Protein AF-A0A819B1F4-F1 (afdb_monomer_lite)

Foldseek 3Di:
DCVLLFDPQLVLLVDAAEAEPCVVVVQDPPPVVVVVVVVQVPDPHDNNDDDPLRYFGAYCVLVVVVVCVVVVHDDDPVVVVVSVVRVVRRVVRVVSNVCCCVPPRDDDDPPPPDGRPVNVVVVVVVVVVVVVVVVVVVVVVVD

Sequence (143 aa):
MQLFSFLAPTAQRNVIFCFTNARSTFYTPGNTAPLLKTMLASLSTNDISFKKENTFCFDSESFRYLGALRNEIEFTNDEKQEYQMSWSTSVKESDRLINYIEKKLTVYHIDNGWQSIKHAQFEISYMIRPILETINILRNFLL

pLDDT: mean 86.96, std 11.48, range [49.38, 98.0]

Radius of gyration: 24.11 Å; chains: 1; bounding box: 59×44×60 Å

Structure (mmCIF, N/CA/C/O backbone):
data_AF-A0A819B1F4-F1
#
_entry.id   AF-A0A819B1F4-F1
#
loop_
_atom_site.group_PDB
_atom_site.id
_atom_site.type_symbol
_atom_site.label_atom_id
_atom_site.label_alt_id
_atom_site.label_comp_id
_atom_site.label_asym_id
_atom_site.label_entity_id
_atom_site.label_seq_id
_atom_site.pdbx_PDB_ins_code
_atom_site.Cartn_x
_atom_site.Cartn_y
_atom_site.Cartn_z
_atom_site.occupancy
_atom_site.B_iso_or_equiv
_atom_site.auth_seq_id
_atom_site.auth_comp_id
_atom_site.auth_asym_id
_atom_site.auth_atom_id
_atom_site.pdbx_PDB_model_num
ATOM 1 N N . MET A 1 1 ? 20.087 -2.279 -4.321 1.00 49.38 1 MET A N 1
ATOM 2 C CA . MET A 1 1 ? 18.918 -3.188 -4.372 1.00 49.38 1 MET A CA 1
ATOM 3 C C . MET A 1 1 ? 18.652 -3.554 -5.827 1.00 49.38 1 MET A C 1
ATOM 5 O O . MET A 1 1 ? 18.437 -2.653 -6.621 1.00 49.38 1 MET A O 1
ATOM 9 N N . GLN A 1 2 ? 18.747 -4.836 -6.194 1.00 62.78 2 GLN A N 1
ATOM 10 C CA . GLN A 1 2 ? 18.716 -5.280 -7.599 1.00 62.78 2 GLN A CA 1
ATOM 11 C C . GLN A 1 2 ? 17.311 -5.645 -8.117 1.00 62.78 2 GLN A C 1
ATOM 13 O O . GLN A 1 2 ? 17.153 -5.807 -9.320 1.00 62.78 2 GLN A O 1
ATOM 18 N N . LEU A 1 3 ? 16.289 -5.741 -7.259 1.00 71.19 3 LEU A N 1
ATOM 19 C CA . LEU A 1 3 ? 14.968 -6.274 -7.632 1.00 71.19 3 LEU A CA 1
ATOM 20 C C . LEU A 1 3 ? 14.337 -5.556 -8.837 1.00 71.19 3 LEU A C 1
ATOM 22 O O . LEU A 1 3 ? 13.962 -6.197 -9.812 1.00 71.19 3 LEU A O 1
ATOM 26 N N . PHE A 1 4 ? 14.298 -4.223 -8.812 1.00 75.00 4 PHE A N 1
ATOM 27 C CA . PHE A 1 4 ? 13.696 -3.437 -9.892 1.00 75.00 4 PHE A CA 1
ATOM 28 C C . PHE A 1 4 ? 14.443 -3.554 -11.225 1.00 75.00 4 PHE A C 1
ATOM 30 O O . PHE A 1 4 ? 13.823 -3.450 -12.276 1.00 75.00 4 PHE A O 1
ATOM 37 N N . SER A 1 5 ? 15.746 -3.856 -11.200 1.00 71.62 5 SER A N 1
ATOM 38 C CA . SER A 1 5 ? 16.521 -4.084 -12.428 1.00 71.62 5 SER A CA 1
ATOM 39 C C . SER A 1 5 ? 16.159 -5.391 -13.147 1.00 71.62 5 SER A C 1
ATOM 41 O O . SER A 1 5 ? 16.497 -5.553 -14.318 1.00 71.62 5 SER A O 1
ATOM 43 N N . PHE A 1 6 ? 15.460 -6.309 -12.467 1.00 74.00 6 PHE A N 1
ATOM 44 C CA . PHE A 1 6 ? 14.929 -7.534 -13.070 1.00 74.00 6 PHE A CA 1
ATOM 45 C C . PHE A 1 6 ? 13.528 -7.358 -13.657 1.00 74.00 6 PHE A C 1
ATOM 47 O O . PHE A 1 6 ? 13.112 -8.191 -14.460 1.00 74.00 6 PHE A O 1
ATOM 54 N N . LEU A 1 7 ? 12.810 -6.292 -13.291 1.00 76.62 7 LEU A N 1
ATOM 55 C CA . LEU A 1 7 ? 11.535 -5.962 -13.916 1.00 76.62 7 LEU A CA 1
ATOM 56 C C . LEU A 1 7 ? 11.819 -5.364 -15.283 1.00 76.62 7 LEU A C 1
ATOM 58 O O . LEU A 1 7 ? 12.594 -4.414 -15.399 1.00 76.62 7 LEU A O 1
ATOM 62 N N . ALA A 1 8 ? 11.178 -5.884 -16.317 1.00 77.94 8 ALA A N 1
ATOM 63 C CA . ALA A 1 8 ? 11.270 -5.247 -17.615 1.00 77.94 8 ALA A CA 1
ATOM 64 C C . ALA A 1 8 ? 10.250 -4.088 -17.734 1.00 77.94 8 ALA A C 1
ATOM 66 O O . ALA A 1 8 ? 9.370 -3.943 -16.878 1.00 77.94 8 ALA A O 1
ATOM 67 N N . PRO A 1 9 ? 10.419 -3.183 -18.714 1.00 76.00 9 PRO A N 1
ATOM 68 C CA . PRO A 1 9 ? 9.947 -1.801 -18.588 1.00 76.00 9 PRO A CA 1
ATOM 69 C C . PRO A 1 9 ? 8.444 -1.627 -18.332 1.00 76.00 9 PRO A C 1
ATOM 71 O O . PRO A 1 9 ? 8.049 -0.782 -17.536 1.00 76.00 9 PRO A O 1
ATOM 74 N N . THR A 1 10 ? 7.580 -2.440 -18.944 1.00 77.12 10 THR A N 1
ATOM 75 C CA . THR A 1 10 ? 6.127 -2.326 -18.717 1.00 77.12 10 THR A CA 1
ATOM 76 C C . THR A 1 10 ? 5.698 -2.839 -17.337 1.00 77.12 10 THR A C 1
ATOM 78 O O . THR A 1 10 ? 4.764 -2.285 -16.765 1.00 77.12 10 THR A O 1
ATOM 81 N N . ALA A 1 11 ? 6.416 -3.800 -16.738 1.00 82.50 11 ALA A N 1
ATOM 82 C CA . ALA A 1 11 ? 6.156 -4.248 -15.365 1.00 82.50 11 ALA A CA 1
ATOM 83 C C . ALA A 1 11 ? 6.497 -3.165 -14.332 1.00 82.50 11 ALA A C 1
ATOM 85 O O . ALA A 1 11 ? 5.838 -3.061 -13.301 1.00 82.50 11 ALA A O 1
ATOM 86 N N . GLN A 1 12 ? 7.497 -2.324 -14.618 1.00 85.12 12 GLN A N 1
ATOM 87 C CA . GLN A 1 12 ? 7.902 -1.226 -13.733 1.00 85.12 12 GLN A CA 1
ATOM 88 C C . GLN A 1 12 ? 6.778 -0.198 -13.528 1.00 85.12 12 GLN A C 1
ATOM 90 O O . GLN A 1 12 ? 6.656 0.372 -12.445 1.00 85.12 12 GLN A O 1
ATOM 95 N N . ARG A 1 13 ? 5.909 -0.017 -14.531 1.00 85.62 13 ARG A N 1
ATOM 96 C CA . ARG A 1 13 ? 4.751 0.894 -14.465 1.00 85.62 13 ARG A CA 1
ATOM 97 C C . ARG A 1 13 ? 3.612 0.369 -13.594 1.00 85.62 13 ARG A C 1
ATOM 99 O O . ARG A 1 13 ? 2.776 1.152 -13.159 1.00 85.62 13 ARG A O 1
ATOM 106 N N . ASN A 1 14 ? 3.608 -0.932 -13.311 1.00 90.19 14 ASN A N 1
ATOM 107 C CA . ASN A 1 14 ? 2.589 -1.598 -12.503 1.00 90.19 14 ASN A CA 1
ATOM 108 C C . ASN A 1 14 ? 3.031 -1.807 -11.042 1.00 90.19 14 ASN A C 1
ATOM 110 O O . ASN A 1 14 ? 2.394 -2.555 -10.302 1.00 90.19 14 ASN A O 1
ATOM 114 N N . VAL A 1 15 ? 4.120 -1.163 -10.608 1.00 91.75 15 VAL A N 1
ATOM 115 C CA . VAL A 1 15 ? 4.589 -1.243 -9.219 1.00 91.75 15 VAL A CA 1
ATOM 116 C C . VAL A 1 15 ? 3.649 -0.463 -8.295 1.00 91.75 15 VAL A C 1
ATOM 118 O O . VAL A 1 15 ? 3.388 0.728 -8.482 1.00 91.75 15 VAL A O 1
ATOM 121 N N . ILE A 1 16 ? 3.185 -1.153 -7.255 1.00 95.44 16 ILE A N 1
ATOM 122 C CA . ILE A 1 16 ? 2.368 -0.612 -6.171 1.00 95.44 16 ILE A CA 1
ATOM 123 C C . ILE A 1 16 ? 3.177 -0.655 -4.875 1.00 95.44 16 ILE A C 1
ATOM 125 O O . ILE A 1 16 ? 3.902 -1.619 -4.622 1.00 95.44 16 ILE A O 1
ATOM 129 N N . PHE A 1 17 ? 3.027 0.364 -4.032 1.00 96.06 17 PHE A N 1
ATOM 130 C CA . PHE A 1 17 ? 3.672 0.426 -2.727 1.00 96.06 17 PHE A CA 1
ATOM 131 C C . PHE A 1 17 ? 2.657 0.205 -1.613 1.00 96.06 17 PHE A C 1
ATOM 133 O O . PHE A 1 17 ? 1.761 1.020 -1.415 1.00 96.06 17 PHE A O 1
ATOM 140 N N . CYS A 1 18 ? 2.827 -0.875 -0.857 1.00 96.56 18 CYS A N 1
ATOM 141 C CA . CYS A 1 18 ? 2.000 -1.181 0.305 1.00 96.56 18 CYS A CA 1
ATOM 142 C C . CYS A 1 18 ? 2.838 -1.040 1.578 1.00 96.56 18 CYS A C 1
ATOM 144 O O . CYS A 1 18 ? 3.870 -1.693 1.721 1.00 96.56 18 CYS A O 1
ATOM 146 N N . PHE A 1 19 ? 2.382 -0.205 2.505 1.00 95.25 19 PHE A N 1
ATOM 147 C CA . PHE A 1 19 ? 2.998 -0.009 3.813 1.00 95.25 19 PHE A CA 1
ATOM 148 C C . PHE A 1 19 ? 2.093 -0.601 4.883 1.00 95.25 19 PHE A C 1
ATOM 150 O O . PHE A 1 19 ? 0.900 -0.321 4.905 1.00 95.25 19 PHE A O 1
ATOM 157 N N . THR A 1 20 ? 2.656 -1.407 5.773 1.00 91.75 20 THR A N 1
ATOM 158 C CA . THR A 1 20 ? 1.960 -1.961 6.942 1.00 91.75 20 THR A CA 1
ATOM 159 C C . THR A 1 20 ? 2.366 -1.212 8.208 1.00 91.75 20 THR A C 1
ATOM 161 O O . THR A 1 20 ? 3.342 -0.463 8.188 1.00 91.75 20 THR A O 1
ATOM 164 N N . ASN A 1 21 ? 1.670 -1.452 9.325 1.00 89.75 21 ASN A N 1
ATOM 165 C CA . ASN A 1 21 ? 1.922 -0.765 10.602 1.00 89.75 21 ASN A CA 1
ATOM 166 C C . ASN A 1 21 ? 1.791 0.769 10.482 1.00 89.75 21 ASN A C 1
ATOM 168 O O . ASN A 1 21 ? 2.483 1.543 11.153 1.00 89.75 21 ASN A O 1
ATOM 172 N N . ALA A 1 22 ? 0.909 1.220 9.588 1.00 92.50 22 ALA A N 1
ATOM 173 C CA . ALA A 1 22 ? 0.827 2.622 9.211 1.00 92.50 22 ALA A CA 1
ATOM 174 C C . ALA A 1 22 ? 0.114 3.488 10.263 1.00 92.50 22 ALA A C 1
ATOM 176 O O . ALA A 1 22 ? 0.178 4.711 10.182 1.00 92.50 22 ALA A O 1
ATOM 177 N N . ARG A 1 23 ? -0.522 2.895 11.284 1.00 90.38 23 ARG A N 1
ATOM 178 C CA . ARG A 1 23 ? -1.137 3.647 12.393 1.00 90.38 23 ARG A CA 1
ATOM 179 C C . ARG A 1 23 ? -0.124 4.567 13.079 1.00 90.38 23 ARG A C 1
ATOM 181 O O . ARG A 1 23 ? -0.413 5.741 13.289 1.00 90.38 23 ARG A O 1
ATOM 188 N N . SER A 1 24 ? 1.082 4.058 13.343 1.00 91.50 24 SER A N 1
ATOM 189 C CA . SER A 1 24 ? 2.182 4.815 13.970 1.00 91.50 24 SER A CA 1
ATOM 190 C C . SER A 1 24 ? 2.628 6.048 13.170 1.00 91.50 24 SER A C 1
ATOM 192 O O . SER A 1 24 ? 3.254 6.956 13.712 1.00 91.50 24 SER A O 1
ATOM 194 N N . THR A 1 25 ? 2.284 6.096 11.885 1.00 93.62 25 THR A N 1
ATOM 195 C CA . THR A 1 25 ? 2.634 7.156 10.938 1.00 93.62 25 THR A CA 1
ATOM 196 C C . THR A 1 25 ? 1.391 7.845 10.370 1.00 93.62 25 THR A C 1
ATOM 198 O O . THR A 1 25 ? 1.449 8.407 9.274 1.00 93.62 25 THR A O 1
ATOM 201 N N . PHE A 1 26 ? 0.262 7.802 11.087 1.00 93.50 26 PHE A N 1
ATOM 202 C CA . PHE A 1 26 ? -1.014 8.406 10.679 1.00 93.50 26 PHE A CA 1
ATOM 203 C C . PHE A 1 26 ? -1.480 7.966 9.281 1.00 93.50 26 PHE A C 1
ATOM 205 O O . PHE A 1 26 ? -1.969 8.765 8.486 1.00 93.50 26 PHE A O 1
ATOM 212 N N . TYR A 1 27 ? -1.305 6.682 8.975 1.00 93.88 27 TYR A N 1
ATOM 213 C CA . TYR A 1 27 ? -1.635 6.053 7.695 1.00 93.88 27 TYR A CA 1
ATOM 214 C C . TYR A 1 27 ? -0.883 6.665 6.510 1.00 93.88 27 TYR A C 1
ATOM 216 O O . TYR A 1 27 ? -1.415 6.835 5.414 1.00 93.88 27 TYR A O 1
ATOM 224 N N . THR A 1 28 ? 0.393 6.978 6.736 1.00 94.88 28 THR A N 1
ATOM 225 C CA . THR A 1 28 ? 1.327 7.427 5.701 1.00 94.88 28 THR A CA 1
ATOM 226 C C . THR A 1 28 ? 2.565 6.529 5.658 1.00 94.88 28 THR A C 1
ATOM 228 O O . THR A 1 28 ? 2.848 5.820 6.624 1.00 94.88 28 THR A O 1
ATOM 231 N N . PRO A 1 29 ? 3.376 6.571 4.588 1.00 95.06 29 PRO A N 1
ATOM 232 C CA . PRO A 1 29 ? 4.646 5.840 4.545 1.00 95.06 29 PRO A CA 1
ATOM 233 C C . PRO A 1 29 ? 5.691 6.296 5.582 1.00 95.06 29 PRO A C 1
ATOM 235 O O . PRO A 1 29 ? 6.742 5.667 5.707 1.00 95.06 29 PRO A O 1
ATOM 238 N N . GLY A 1 30 ? 5.453 7.416 6.278 1.00 94.44 30 GLY A N 1
ATOM 239 C CA . GLY A 1 30 ? 6.350 7.965 7.293 1.00 94.44 30 GLY A CA 1
ATOM 240 C C . GLY A 1 30 ? 7.788 8.155 6.803 1.00 94.44 30 GLY A C 1
ATOM 241 O O . GLY A 1 30 ? 8.036 8.589 5.675 1.00 94.44 30 GLY A O 1
ATOM 242 N N . ASN A 1 31 ? 8.746 7.784 7.653 1.00 94.44 31 ASN A N 1
ATOM 243 C CA . ASN A 1 31 ? 10.181 7.936 7.390 1.00 94.44 31 ASN A CA 1
ATOM 244 C C . ASN A 1 31 ? 10.693 7.068 6.228 1.00 94.44 31 ASN A C 1
ATOM 246 O O . ASN A 1 31 ? 11.776 7.326 5.703 1.00 94.44 31 ASN A O 1
ATOM 250 N N . THR A 1 32 ? 9.922 6.076 5.775 1.00 93.81 32 THR A N 1
ATOM 251 C CA . THR A 1 32 ? 10.301 5.254 4.622 1.00 93.81 32 THR A CA 1
ATOM 252 C C . THR A 1 32 ? 10.118 6.001 3.301 1.00 93.81 32 THR A C 1
ATOM 254 O O . THR A 1 32 ? 10.878 5.756 2.368 1.00 93.81 32 THR A O 1
ATOM 257 N N . ALA A 1 33 ? 9.181 6.955 3.205 1.00 94.75 33 ALA A N 1
ATOM 258 C CA . ALA A 1 33 ? 8.963 7.729 1.977 1.00 94.75 33 ALA A CA 1
ATOM 259 C C . ALA A 1 33 ? 10.226 8.428 1.436 1.00 94.75 33 ALA A C 1
ATOM 261 O O . ALA A 1 33 ? 10.527 8.238 0.256 1.00 94.75 33 ALA A O 1
ATOM 262 N N . PRO A 1 34 ? 10.964 9.247 2.214 1.00 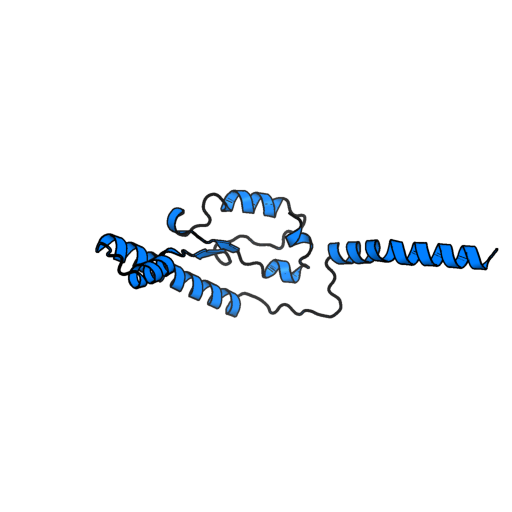95.00 34 PRO A N 1
ATOM 263 C CA . PRO A 1 34 ? 12.159 9.916 1.701 1.00 95.00 34 PRO A CA 1
ATOM 264 C C . PRO A 1 34 ? 13.255 8.921 1.302 1.00 95.00 34 PRO A C 1
ATOM 266 O O . PRO A 1 34 ? 13.868 9.087 0.252 1.00 95.00 34 PRO A O 1
ATOM 269 N N . LEU A 1 35 ? 13.452 7.849 2.077 1.00 94.38 35 LEU A N 1
ATOM 270 C CA . LEU A 1 35 ? 14.439 6.810 1.766 1.00 94.38 35 LEU A CA 1
ATOM 271 C C . LEU A 1 35 ? 14.104 6.081 0.462 1.00 94.38 35 LEU A C 1
ATOM 273 O O . LEU A 1 35 ? 14.978 5.872 -0.379 1.00 94.38 35 LEU A O 1
ATOM 277 N N . LEU A 1 36 ? 12.829 5.744 0.267 1.00 93.19 36 LEU A N 1
ATOM 278 C CA . LEU A 1 36 ? 12.347 5.116 -0.955 1.00 93.19 36 LEU A CA 1
ATOM 279 C C . LEU A 1 36 ? 12.499 6.047 -2.161 1.00 93.19 36 LEU A C 1
ATOM 281 O O . LEU A 1 36 ? 12.940 5.599 -3.213 1.00 93.19 36 LEU A O 1
ATOM 285 N N . LYS A 1 37 ? 12.211 7.346 -2.018 1.00 92.69 37 LYS A N 1
ATOM 286 C CA . LYS A 1 37 ? 12.436 8.333 -3.088 1.00 92.69 37 LYS A CA 1
ATOM 287 C C . LYS A 1 37 ? 13.902 8.390 -3.507 1.00 92.69 37 LYS A C 1
ATOM 289 O O . LYS A 1 37 ? 14.185 8.315 -4.698 1.00 92.69 37 LYS A O 1
ATOM 294 N N . THR A 1 38 ? 14.822 8.469 -2.546 1.00 92.88 38 THR A N 1
ATOM 295 C CA . THR A 1 38 ? 16.267 8.458 -2.819 1.00 92.88 38 THR A CA 1
ATOM 296 C C . THR A 1 38 ? 16.694 7.158 -3.495 1.00 92.88 38 THR A C 1
ATOM 298 O O . THR A 1 38 ? 17.443 7.181 -4.469 1.00 92.88 38 THR A O 1
ATOM 301 N N . MET A 1 39 ? 16.180 6.020 -3.024 1.00 90.50 39 MET A N 1
ATOM 302 C CA . MET A 1 39 ? 16.447 4.723 -3.637 1.00 90.50 39 MET A CA 1
ATOM 303 C C . MET A 1 39 ? 15.956 4.674 -5.090 1.00 90.50 39 MET A C 1
ATOM 305 O O . MET A 1 39 ? 16.721 4.273 -5.961 1.00 90.50 39 MET A O 1
ATOM 309 N N . LEU A 1 40 ? 14.717 5.083 -5.368 1.00 90.38 40 LEU A N 1
ATOM 310 C CA . LEU A 1 40 ? 14.162 5.087 -6.723 1.00 90.38 40 LEU A CA 1
ATOM 311 C C . LEU A 1 40 ? 14.937 6.037 -7.644 1.00 90.38 40 LEU A C 1
ATOM 313 O O . LEU A 1 40 ? 15.245 5.657 -8.766 1.00 90.38 40 LEU A O 1
ATOM 317 N N . ALA A 1 41 ? 15.341 7.210 -7.149 1.00 89.12 41 ALA A N 1
ATOM 318 C CA . ALA A 1 41 ? 16.178 8.153 -7.894 1.00 89.12 41 ALA A CA 1
ATOM 319 C C . ALA A 1 41 ? 17.585 7.611 -8.212 1.00 89.12 41 ALA A C 1
ATOM 321 O O . ALA A 1 41 ? 18.220 8.072 -9.154 1.00 89.12 41 ALA A O 1
ATOM 322 N N . SER A 1 42 ? 18.080 6.636 -7.441 1.00 87.69 42 SER A N 1
ATOM 323 C CA . SER A 1 42 ? 19.363 5.969 -7.707 1.00 87.69 42 SER A CA 1
ATOM 324 C C . SER A 1 42 ? 19.279 4.865 -8.768 1.00 87.69 42 SER A C 1
ATOM 326 O O . SER A 1 42 ? 20.310 4.341 -9.194 1.00 87.69 42 SER A O 1
ATOM 328 N N . LEU A 1 43 ? 18.070 4.471 -9.179 1.00 83.44 43 LEU A N 1
ATOM 329 C CA . LEU A 1 43 ? 17.884 3.480 -10.231 1.00 83.44 43 LEU A CA 1
ATOM 330 C C . LEU A 1 43 ? 18.131 4.130 -11.593 1.00 83.44 43 LEU A C 1
ATOM 332 O O . LEU A 1 43 ? 17.740 5.263 -11.841 1.00 83.44 43 LEU A O 1
ATOM 336 N N . SER A 1 44 ? 18.706 3.371 -12.523 1.00 73.00 44 SER A N 1
ATOM 337 C CA . SER A 1 44 ? 18.846 3.793 -13.922 1.00 73.00 44 SER A CA 1
ATOM 338 C C . SER A 1 44 ? 17.513 3.822 -14.687 1.00 73.00 44 SER A C 1
ATOM 340 O O . SER A 1 44 ? 17.496 4.102 -15.883 1.00 73.00 44 SER A O 1
ATOM 342 N N . THR A 1 45 ? 16.403 3.485 -14.023 1.00 70.88 45 THR A N 1
ATOM 343 C CA . THR A 1 45 ? 15.067 3.349 -14.607 1.00 70.88 45 THR A CA 1
ATOM 344 C C . THR A 1 45 ? 14.146 4.430 -14.047 1.00 70.88 45 THR A C 1
ATOM 346 O O . THR A 1 45 ? 13.955 4.489 -12.833 1.00 70.88 45 THR A O 1
ATOM 349 N N . ASN A 1 46 ? 13.511 5.222 -14.912 1.00 70.75 46 ASN A N 1
ATOM 350 C CA . ASN A 1 46 ? 12.642 6.332 -14.490 1.00 70.75 46 ASN A CA 1
ATOM 351 C C . ASN A 1 46 ? 11.142 5.984 -14.467 1.00 70.75 46 ASN A C 1
ATOM 353 O O . ASN A 1 46 ? 10.320 6.840 -14.149 1.00 70.75 46 ASN A O 1
ATOM 357 N N . ASP A 1 47 ? 10.773 4.739 -14.782 1.00 82.31 47 ASP A N 1
ATOM 358 C CA . ASP A 1 47 ? 9.372 4.360 -15.013 1.00 82.31 47 ASP A CA 1
ATOM 359 C C . ASP A 1 47 ? 8.617 3.942 -13.737 1.00 82.31 47 ASP A C 1
ATOM 361 O O . ASP A 1 47 ? 7.399 3.763 -13.771 1.00 82.31 47 ASP A O 1
ATOM 365 N N . ILE A 1 48 ? 9.307 3.824 -12.596 1.00 89.56 48 ILE A N 1
ATOM 366 C CA . ILE A 1 48 ? 8.680 3.500 -11.307 1.00 89.56 48 ILE A CA 1
ATOM 367 C C . ILE A 1 48 ? 8.242 4.795 -10.622 1.00 89.56 48 ILE A C 1
ATOM 369 O O . ILE A 1 48 ? 9.043 5.515 -10.025 1.00 89.56 48 ILE A O 1
ATOM 373 N N . SER A 1 49 ? 6.943 5.085 -10.679 1.00 90.94 49 SER A N 1
ATOM 374 C CA . SER A 1 49 ? 6.371 6.254 -10.011 1.00 90.94 49 SER A CA 1
ATOM 375 C C . SER A 1 49 ? 6.114 5.976 -8.532 1.00 90.94 49 SER A C 1
ATOM 377 O O . SER A 1 49 ? 5.531 4.953 -8.205 1.00 90.94 49 SER A O 1
ATOM 379 N N . PHE A 1 50 ? 6.475 6.895 -7.634 1.00 94.38 50 PHE A N 1
ATOM 380 C CA . PHE A 1 50 ? 6.078 6.835 -6.223 1.00 94.38 50 PHE A CA 1
ATOM 381 C C . PHE A 1 50 ? 5.190 8.030 -5.873 1.00 94.38 50 PHE A C 1
ATOM 383 O O . PHE A 1 50 ? 5.669 9.141 -5.627 1.00 94.38 50 PHE A O 1
ATOM 390 N N . LYS A 1 51 ? 3.874 7.801 -5.894 1.00 94.56 51 LYS A N 1
ATOM 391 C CA . LYS A 1 51 ? 2.828 8.810 -5.704 1.00 94.56 51 LYS A CA 1
ATOM 392 C C . LYS A 1 51 ? 1.761 8.308 -4.737 1.00 94.56 51 LYS A C 1
ATOM 394 O O . LYS A 1 51 ? 1.646 7.119 -4.461 1.00 94.56 51 LYS A O 1
ATOM 399 N N . LYS A 1 52 ? 0.918 9.222 -4.253 1.00 94.62 52 LYS A N 1
ATOM 400 C CA . LYS A 1 52 ? -0.216 8.870 -3.383 1.00 94.62 52 LYS A CA 1
ATOM 401 C C . LYS A 1 52 ? -1.174 7.875 -4.051 1.00 94.62 52 LYS A C 1
ATOM 403 O O . LYS A 1 52 ? -1.710 7.001 -3.382 1.00 94.62 52 LYS A O 1
ATOM 408 N N . GLU A 1 53 ? -1.385 8.002 -5.359 1.00 95.31 53 GLU A N 1
ATOM 409 C CA . GLU A 1 53 ? -2.319 7.162 -6.120 1.00 95.31 53 GLU A CA 1
ATOM 410 C C . GLU A 1 53 ? -1.954 5.671 -6.125 1.00 95.31 53 GLU A C 1
ATOM 412 O O . GLU A 1 53 ? -2.863 4.854 -6.051 1.00 95.31 53 GLU A O 1
ATOM 417 N N . ASN A 1 54 ? -0.660 5.328 -6.135 1.00 95.94 54 ASN A N 1
ATOM 418 C CA . ASN A 1 54 ? -0.158 3.949 -6.148 1.00 95.94 54 ASN A CA 1
ATOM 419 C C . ASN A 1 54 ? 0.516 3.530 -4.830 1.00 95.94 54 ASN A C 1
ATOM 421 O O . ASN A 1 54 ? 1.278 2.564 -4.794 1.00 95.94 54 ASN A O 1
ATOM 425 N N . THR A 1 55 ? 0.260 4.278 -3.758 1.00 97.62 55 THR A N 1
ATOM 426 C CA . THR A 1 55 ? 0.779 4.008 -2.417 1.00 97.62 55 THR A CA 1
ATOM 427 C C . THR A 1 55 ? -0.380 3.788 -1.470 1.00 97.62 55 THR A C 1
ATOM 429 O O . THR A 1 55 ? -1.230 4.665 -1.385 1.00 97.62 55 THR A O 1
ATOM 432 N N . PHE A 1 56 ? -0.385 2.680 -0.737 1.00 97.94 56 PHE A N 1
ATOM 433 C CA . PHE A 1 56 ? -1.470 2.246 0.142 1.00 97.94 56 PHE A CA 1
ATOM 434 C C . PHE A 1 56 ? -0.927 1.918 1.529 1.00 97.94 56 PHE A C 1
ATOM 436 O O . PHE A 1 56 ? 0.134 1.302 1.655 1.00 97.94 56 PHE A O 1
ATOM 443 N N . CYS A 1 57 ? -1.636 2.346 2.569 1.00 96.62 57 CYS A N 1
ATOM 444 C CA . CYS A 1 57 ? -1.162 2.265 3.948 1.00 96.62 57 CYS A CA 1
ATOM 445 C C . CYS A 1 57 ? -2.164 1.507 4.821 1.00 96.62 57 CYS A C 1
ATOM 447 O O . CYS A 1 57 ? -3.256 1.990 5.097 1.00 96.62 57 CYS A O 1
ATOM 449 N N . PHE A 1 58 ? -1.760 0.334 5.290 1.00 95.44 58 PHE A N 1
ATOM 450 C CA . PHE A 1 58 ? -2.577 -0.592 6.061 1.00 95.44 58 PHE A CA 1
ATOM 451 C C . PHE A 1 58 ? -2.106 -0.680 7.507 1.00 95.44 58 PHE A C 1
ATOM 453 O O . PHE A 1 58 ? -0.933 -0.455 7.833 1.00 95.44 58 PHE A O 1
ATOM 460 N N . ASP A 1 59 ? -3.019 -1.094 8.372 1.00 92.56 59 ASP A N 1
ATOM 461 C CA . ASP A 1 59 ? -2.730 -1.422 9.755 1.00 92.56 59 ASP A CA 1
ATOM 462 C C . ASP A 1 59 ? -3.292 -2.803 10.111 1.00 92.56 59 ASP A C 1
ATOM 464 O O . ASP A 1 59 ? -4.296 -3.242 9.552 1.00 92.56 59 ASP A O 1
ATOM 468 N N . SER A 1 60 ? -2.621 -3.518 11.014 1.00 86.88 60 SER A N 1
ATOM 469 C CA . SER A 1 60 ? -2.979 -4.900 11.371 1.00 86.88 60 SER A CA 1
ATOM 470 C C . SER A 1 60 ? -3.575 -5.041 12.771 1.00 86.88 60 SER A C 1
ATOM 472 O O . SER A 1 60 ? -3.960 -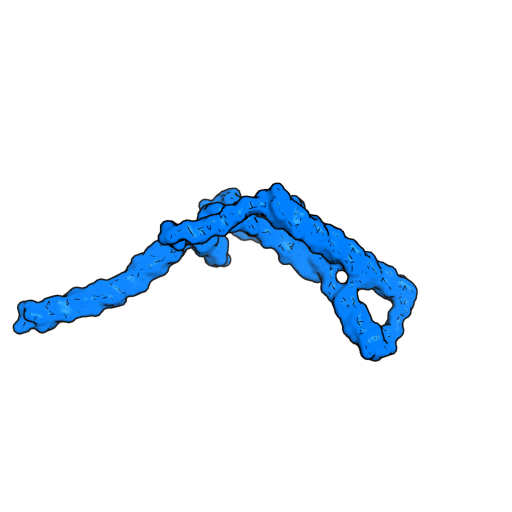6.142 13.170 1.00 86.88 60 SER A O 1
ATOM 474 N N . GLU A 1 61 ? -3.706 -3.938 13.510 1.00 87.69 61 GLU A N 1
ATOM 475 C CA . GLU A 1 61 ? -4.212 -3.935 14.885 1.00 87.69 61 GLU A CA 1
ATOM 476 C C . GLU A 1 61 ? -5.655 -4.438 14.991 1.00 87.69 61 GLU A C 1
ATOM 478 O O . GLU A 1 61 ? -6.015 -5.087 15.968 1.00 87.69 61 GLU A O 1
ATOM 483 N N . SER A 1 62 ? -6.472 -4.232 13.959 1.00 88.00 62 SER A N 1
ATOM 484 C CA . SER A 1 62 ? -7.829 -4.787 13.896 1.00 88.00 62 SER A CA 1
ATOM 485 C C . SER A 1 62 ? -7.857 -6.324 13.914 1.00 88.00 62 SER A C 1
ATOM 487 O O . SER A 1 62 ? -8.713 -6.916 14.567 1.00 88.00 62 SER A O 1
ATOM 489 N N . PHE A 1 63 ? -6.890 -6.998 13.284 1.00 89.25 63 PHE A N 1
ATOM 490 C CA . PHE A 1 63 ? -6.776 -8.461 13.354 1.00 89.25 63 PHE A CA 1
ATOM 491 C C . PHE A 1 63 ? -6.268 -8.929 14.718 1.00 89.25 63 PHE A C 1
ATOM 493 O O . PHE A 1 63 ? -6.720 -9.956 15.228 1.00 89.25 63 PHE A O 1
ATOM 500 N N . ARG A 1 64 ? -5.356 -8.166 15.334 1.00 89.56 64 ARG A N 1
ATOM 501 C CA . ARG A 1 64 ? -4.894 -8.439 16.703 1.00 89.56 64 ARG A CA 1
ATOM 502 C C . ARG A 1 64 ? -6.037 -8.326 17.704 1.00 89.56 64 ARG A C 1
ATOM 504 O O . ARG A 1 64 ? -6.156 -9.189 18.565 1.00 89.56 64 ARG A O 1
ATOM 511 N N . TYR A 1 65 ? -6.908 -7.334 17.532 1.00 92.38 65 TYR A N 1
ATOM 512 C CA . TYR A 1 65 ? -8.124 -7.179 18.322 1.00 92.38 65 TYR A CA 1
ATOM 513 C C . TYR A 1 65 ? -9.034 -8.410 18.234 1.00 92.38 65 TYR A C 1
ATOM 515 O O . TYR A 1 65 ? -9.424 -8.951 19.265 1.00 92.38 65 TYR A O 1
ATOM 523 N N . LEU A 1 66 ? -9.298 -8.928 17.028 1.00 93.06 66 LEU A N 1
ATOM 524 C CA . LEU A 1 66 ? -10.080 -10.164 16.861 1.00 93.06 66 LEU A CA 1
ATOM 525 C C . LEU A 1 66 ? -9.430 -11.366 17.564 1.00 93.06 66 LEU A C 1
ATOM 527 O O . LEU A 1 66 ? -10.118 -12.167 18.199 1.00 93.06 66 LEU A O 1
ATOM 531 N N . GLY A 1 67 ? -8.103 -11.484 17.481 1.00 95.12 67 GLY A N 1
ATOM 532 C CA . GLY A 1 67 ? -7.352 -12.509 18.205 1.00 95.12 67 GLY A CA 1
ATOM 533 C C . GLY A 1 67 ? -7.474 -12.364 19.722 1.00 95.12 67 GLY A C 1
ATOM 534 O O . GLY A 1 67 ? -7.666 -13.356 20.418 1.00 95.12 67 GLY A O 1
ATOM 535 N N . ALA A 1 68 ? -7.410 -11.141 20.240 1.00 94.75 68 ALA A N 1
ATOM 536 C CA . ALA A 1 68 ? -7.532 -10.861 21.663 1.00 94.75 68 ALA A CA 1
ATOM 537 C C . ALA A 1 68 ? -8.944 -11.147 22.199 1.00 94.75 68 ALA A C 1
ATOM 539 O O . ALA A 1 68 ? -9.072 -11.785 23.240 1.00 94.75 68 ALA A O 1
ATOM 540 N N . LEU A 1 69 ? -9.993 -10.795 21.445 1.00 94.88 69 LEU A N 1
ATOM 541 C CA . LEU A 1 69 ? -11.377 -11.145 21.789 1.00 94.88 69 LEU A CA 1
ATOM 542 C C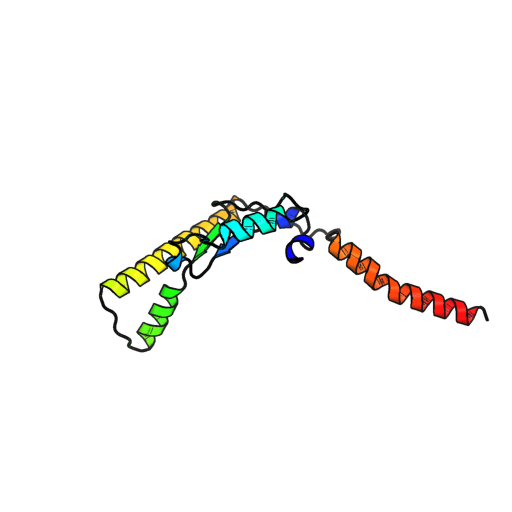 . LEU A 1 69 ? -11.583 -12.658 21.909 1.00 94.88 69 LEU A C 1
ATOM 544 O O . LEU A 1 69 ? -12.291 -13.117 22.800 1.00 94.88 69 LEU A O 1
ATOM 548 N N . ARG A 1 70 ? -10.938 -13.449 21.043 1.00 96.31 70 ARG A N 1
ATOM 549 C CA . ARG A 1 70 ? -10.980 -14.918 21.126 1.00 96.31 70 ARG A CA 1
ATOM 550 C C . ARG A 1 70 ? -10.339 -15.460 22.409 1.00 96.31 70 ARG A C 1
ATOM 552 O O . ARG A 1 70 ? -10.690 -16.553 22.833 1.00 96.31 70 ARG A O 1
ATOM 559 N N . ASN A 1 71 ? -9.401 -14.719 22.993 1.00 96.38 71 ASN A N 1
ATOM 560 C CA . ASN A 1 71 ? -8.736 -15.062 24.250 1.00 96.38 71 ASN A CA 1
ATOM 561 C C . ASN A 1 71 ? -9.391 -14.372 25.459 1.00 96.38 71 ASN A C 1
ATOM 563 O O . ASN A 1 71 ? -8.748 -14.254 26.496 1.00 96.38 71 ASN A O 1
ATOM 567 N N . GLU A 1 72 ? -10.633 -13.893 25.313 1.00 96.12 72 GLU A N 1
ATOM 568 C CA . GLU A 1 72 ? -11.415 -13.270 26.392 1.00 96.12 72 GLU A CA 1
ATOM 569 C C . GLU A 1 72 ? -10.723 -12.045 27.021 1.00 96.12 72 GLU A C 1
ATOM 571 O O . GLU A 1 72 ? -10.952 -11.701 28.177 1.00 96.12 72 GLU A O 1
ATOM 576 N N . ILE A 1 73 ? -9.876 -11.357 26.247 1.00 96.50 73 ILE A N 1
ATOM 577 C CA . ILE A 1 73 ? -9.226 -10.121 26.688 1.00 96.50 73 ILE A CA 1
ATOM 578 C C . ILE A 1 73 ? -10.243 -8.981 26.623 1.00 96.50 73 ILE A C 1
ATOM 580 O O . ILE A 1 73 ? -10.813 -8.691 25.565 1.00 96.50 73 ILE A O 1
ATOM 584 N N . GLU A 1 74 ? -10.450 -8.318 27.758 1.00 94.69 74 GLU A N 1
ATOM 585 C CA . GLU A 1 74 ? -11.309 -7.145 27.851 1.00 94.69 74 GLU A CA 1
ATOM 586 C C . GLU A 1 74 ? -10.600 -5.880 27.366 1.00 94.69 74 GLU A C 1
ATOM 588 O O . GLU A 1 74 ? -9.403 -5.688 27.564 1.00 94.69 74 GLU A O 1
ATOM 593 N N . PHE A 1 75 ? -11.382 -4.996 26.750 1.00 95.00 75 PHE A N 1
ATOM 594 C CA . PHE A 1 75 ? -10.930 -3.703 26.254 1.00 95.00 75 PHE A CA 1
ATOM 595 C C . PHE A 1 75 ? -11.883 -2.613 26.721 1.00 95.00 75 PHE A C 1
ATOM 597 O O . PHE A 1 75 ? -13.111 -2.785 26.700 1.00 95.00 75 PHE A O 1
ATOM 604 N N . THR A 1 76 ? -11.318 -1.466 27.066 1.00 96.56 76 THR A N 1
ATOM 605 C CA . THR A 1 76 ? -12.052 -0.223 27.292 1.00 9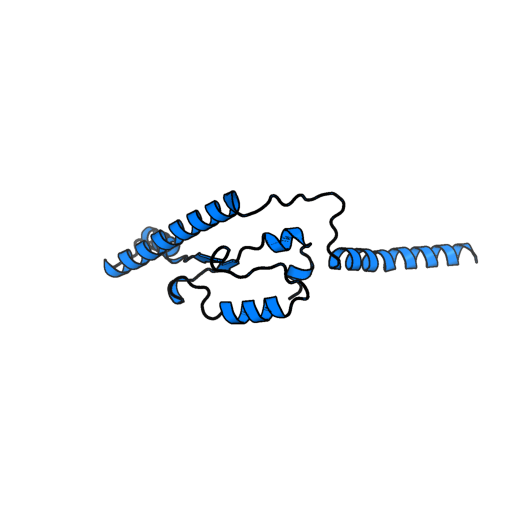6.56 76 THR A CA 1
ATOM 606 C C . THR A 1 76 ? -12.764 0.235 26.015 1.00 96.56 76 THR A C 1
ATOM 608 O O . THR A 1 76 ? -12.478 -0.219 24.904 1.00 96.56 76 THR A O 1
ATOM 611 N N . ASN A 1 77 ? -13.729 1.145 26.157 1.00 95.38 77 ASN A N 1
ATOM 612 C CA . ASN A 1 77 ? -14.435 1.694 24.997 1.00 95.38 77 ASN A CA 1
ATOM 613 C C . ASN A 1 77 ? -13.493 2.477 24.069 1.00 95.38 77 ASN A C 1
ATOM 615 O O . ASN A 1 77 ? -13.617 2.357 22.851 1.00 95.38 77 ASN A O 1
ATOM 619 N N . ASP A 1 78 ? -12.523 3.193 24.638 1.00 95.38 78 ASP A N 1
ATOM 620 C CA . ASP A 1 78 ? -11.539 3.965 23.877 1.00 95.38 78 ASP A CA 1
ATOM 621 C C . ASP A 1 78 ? -10.645 3.041 23.035 1.00 95.38 78 ASP A C 1
ATOM 623 O O . ASP A 1 78 ? -10.469 3.255 21.836 1.00 95.38 78 ASP A O 1
ATOM 627 N N . GLU A 1 79 ? -10.160 1.937 23.612 1.00 93.94 79 GLU A N 1
ATOM 628 C CA . GLU A 1 79 ? -9.373 0.941 22.873 1.00 93.94 79 GLU A CA 1
ATOM 629 C C . GLU A 1 79 ? -10.176 0.308 21.731 1.00 93.94 79 GLU A C 1
ATOM 631 O O . GLU A 1 79 ? -9.676 0.171 20.611 1.00 93.94 79 GLU A O 1
ATOM 636 N N . LYS A 1 80 ? -11.448 -0.039 21.972 1.00 94.38 80 LYS A N 1
ATOM 637 C CA . LYS A 1 80 ? -12.339 -0.570 20.926 1.00 94.38 80 LYS A CA 1
ATOM 638 C C . LYS A 1 80 ? -12.489 0.415 19.769 1.00 94.38 80 LYS A C 1
ATOM 640 O O . LYS A 1 80 ? -12.434 0.001 18.609 1.00 94.38 80 LYS A O 1
ATOM 645 N N . GLN A 1 81 ? -12.643 1.702 20.071 1.00 94.00 81 GLN A N 1
ATOM 646 C CA . GLN A 1 81 ? -12.751 2.749 19.061 1.00 94.00 81 GLN A CA 1
ATOM 647 C C . GLN A 1 81 ? -11.474 2.854 18.213 1.00 94.00 81 GLN A C 1
ATOM 649 O O . GLN A 1 81 ? -11.563 2.945 16.986 1.00 94.00 81 GLN A O 1
ATOM 654 N N . GLU A 1 82 ? -10.294 2.750 18.825 1.00 92.25 82 GLU A N 1
ATOM 655 C CA . GLU A 1 82 ? -9.011 2.740 18.110 1.00 92.25 82 GLU A CA 1
ATOM 656 C C . GL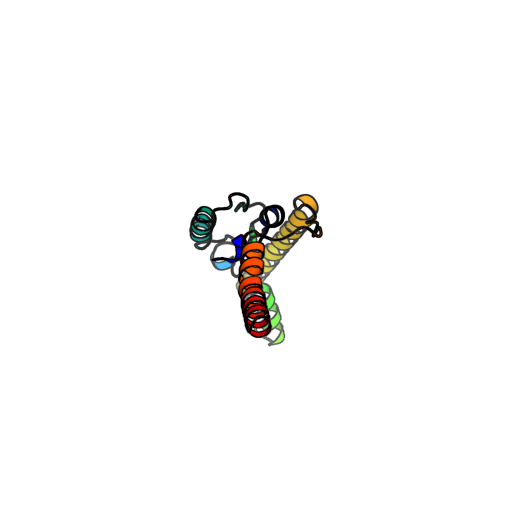U A 1 82 ? -8.888 1.549 17.143 1.00 92.25 82 GLU A C 1
ATOM 658 O O . GLU A 1 82 ? -8.477 1.696 15.982 1.00 92.25 82 GLU A O 1
ATOM 663 N N . TYR A 1 83 ? -9.277 0.345 17.574 1.00 93.56 83 TYR A N 1
ATOM 664 C CA . TYR A 1 83 ? -9.294 -0.836 16.701 1.00 93.56 83 TYR A CA 1
ATOM 665 C C . TYR A 1 83 ? -10.318 -0.715 15.570 1.00 93.56 83 TYR A C 1
ATOM 667 O O . TYR A 1 83 ? -10.008 -1.053 14.423 1.00 93.56 83 TYR A O 1
ATOM 675 N N . GLN A 1 84 ? -11.502 -0.169 15.851 1.00 93.19 84 GLN A N 1
ATOM 676 C CA . GLN A 1 84 ? -12.527 0.089 14.841 1.00 93.19 84 GLN A CA 1
ATOM 677 C C . GLN A 1 84 ? -12.063 1.119 13.802 1.00 93.19 84 GLN A C 1
ATOM 679 O O . GLN A 1 84 ? -12.326 0.956 12.604 1.00 93.19 84 GLN A O 1
ATOM 684 N N . MET A 1 85 ? -11.348 2.163 14.228 1.00 92.88 85 MET A N 1
ATOM 685 C CA . MET A 1 85 ? -10.774 3.161 13.325 1.00 92.88 85 MET A CA 1
ATOM 686 C C . MET A 1 85 ? -9.702 2.545 12.418 1.00 92.88 85 MET A C 1
ATOM 688 O O . MET A 1 85 ? -9.706 2.793 11.209 1.00 92.88 85 MET A O 1
ATOM 692 N N . SER A 1 86 ? -8.832 1.696 12.969 1.00 93.31 86 SER A N 1
ATOM 693 C CA . SER A 1 86 ? -7.828 0.950 12.194 1.00 93.31 86 SER A CA 1
ATOM 694 C C . SER A 1 86 ? -8.445 0.011 11.166 1.00 93.31 86 SER A C 1
ATOM 696 O O . SER A 1 86 ? -8.035 0.023 10.000 1.00 93.31 86 SER A O 1
ATOM 698 N N . TRP A 1 87 ? -9.486 -0.730 11.553 1.00 94.56 87 TRP A N 1
ATOM 699 C CA . TRP A 1 87 ? -10.253 -1.568 10.632 1.00 94.56 87 TRP A CA 1
ATOM 700 C C . TRP A 1 87 ? -10.841 -0.740 9.491 1.00 94.56 87 TRP A C 1
ATOM 702 O O . TRP A 1 87 ? -10.569 -0.995 8.320 1.00 94.56 87 TRP A O 1
ATOM 712 N N . SER A 1 88 ? -11.596 0.303 9.839 1.00 95.38 88 SER A N 1
ATOM 713 C CA . SER A 1 88 ? -12.297 1.146 8.868 1.00 95.38 88 SER A CA 1
ATOM 714 C C . SER A 1 88 ? -11.335 1.819 7.888 1.00 95.38 88 SER A C 1
ATOM 716 O O . SER A 1 88 ? -11.659 1.977 6.713 1.00 95.38 88 SER A O 1
ATOM 718 N N . THR A 1 89 ? -10.151 2.214 8.359 1.00 95.38 89 THR A N 1
ATOM 719 C CA . THR A 1 89 ? -9.118 2.822 7.512 1.00 95.38 89 THR A CA 1
ATOM 720 C C . THR A 1 89 ? -8.500 1.796 6.570 1.00 95.38 89 THR A C 1
ATOM 722 O O . THR A 1 89 ? -8.400 2.056 5.373 1.00 95.38 89 THR A O 1
ATOM 725 N N . SER A 1 90 ? -8.165 0.606 7.073 1.00 94.56 90 SER A N 1
ATOM 726 C CA . SER A 1 90 ? -7.569 -0.456 6.255 1.00 94.56 90 SER A CA 1
ATOM 727 C C . SER A 1 90 ? -8.535 -0.979 5.189 1.00 94.56 90 SER A C 1
ATOM 729 O O . SER A 1 90 ? -8.115 -1.168 4.053 1.00 94.56 90 SER A O 1
ATOM 731 N N . VAL A 1 91 ? -9.830 -1.122 5.502 1.00 95.56 91 VAL A N 1
ATOM 732 C CA . VAL A 1 91 ? -10.865 -1.494 4.517 1.00 95.56 91 VAL A CA 1
ATOM 733 C C . VAL A 1 91 ? -10.956 -0.458 3.395 1.00 95.56 91 VAL A C 1
ATOM 735 O O . VAL A 1 91 ? -10.892 -0.821 2.224 1.00 95.56 91 VAL A O 1
ATOM 738 N N . LYS A 1 92 ? -11.014 0.838 3.731 1.00 97.06 92 LYS A N 1
ATOM 739 C CA . LYS A 1 92 ? -11.033 1.913 2.722 1.00 97.06 92 LYS A CA 1
ATOM 740 C C . LYS A 1 92 ? -9.794 1.886 1.827 1.00 97.06 92 LYS A C 1
ATOM 742 O O . LYS A 1 92 ? -9.897 2.112 0.623 1.00 97.06 92 LYS A O 1
ATOM 747 N N . GLU A 1 93 ? -8.624 1.618 2.399 1.00 97.12 93 GLU A N 1
ATOM 748 C CA . GLU A 1 93 ? -7.379 1.500 1.638 1.00 97.12 93 GLU A CA 1
ATOM 749 C C . GLU A 1 93 ? -7.353 0.243 0.758 1.00 97.12 93 GLU A C 1
ATOM 751 O O . GLU A 1 93 ? -6.844 0.308 -0.362 1.00 97.12 93 GLU A O 1
ATOM 756 N N . SER A 1 94 ? -7.955 -0.867 1.198 1.00 96.62 94 SER A N 1
ATOM 757 C CA . SER A 1 94 ? -8.135 -2.075 0.383 1.00 96.62 94 SER A CA 1
ATOM 758 C C . SER A 1 94 ? -9.056 -1.817 -0.805 1.00 96.62 94 SER A C 1
ATOM 760 O O . SER A 1 94 ? -8.698 -2.153 -1.934 1.00 96.62 94 SER A O 1
ATOM 762 N N . ASP A 1 95 ? -10.185 -1.143 -0.588 1.00 98.00 95 ASP A N 1
ATOM 763 C CA . ASP A 1 95 ? -11.085 -0.740 -1.671 1.00 98.00 95 ASP A CA 1
ATOM 764 C C . ASP A 1 95 ? -10.368 0.185 -2.658 1.00 98.00 95 ASP A C 1
ATOM 766 O O . ASP A 1 95 ? -10.511 0.045 -3.876 1.00 98.00 95 ASP A O 1
ATOM 770 N N . ARG A 1 96 ? -9.554 1.122 -2.156 1.00 97.94 96 ARG A N 1
ATOM 771 C CA . ARG A 1 96 ? -8.754 2.020 -2.997 1.00 97.94 96 ARG A CA 1
ATOM 772 C C . ARG A 1 96 ? -7.728 1.249 -3.826 1.00 97.94 96 ARG A C 1
ATOM 774 O O . ARG A 1 96 ? -7.547 1.576 -4.998 1.00 97.94 96 ARG A O 1
ATOM 781 N N . LEU A 1 97 ? -7.083 0.242 -3.239 1.00 97.94 97 LEU A N 1
ATOM 782 C CA . LEU A 1 97 ? -6.118 -0.621 -3.918 1.00 97.94 97 LEU A CA 1
ATOM 783 C C . LEU A 1 97 ? -6.777 -1.410 -5.049 1.00 97.94 97 LEU A C 1
ATOM 785 O O . LEU A 1 97 ? -6.297 -1.356 -6.179 1.00 97.94 97 LEU A O 1
ATOM 789 N N . ILE A 1 98 ? -7.892 -2.090 -4.774 1.00 97.75 98 ILE A N 1
ATOM 790 C CA . ILE A 1 98 ? -8.621 -2.871 -5.784 1.00 97.75 98 ILE A CA 1
ATOM 791 C C . ILE A 1 98 ? -9.081 -1.954 -6.921 1.00 97.75 98 ILE A C 1
ATOM 793 O O . ILE A 1 98 ? -8.782 -2.216 -8.084 1.00 97.75 98 ILE A O 1
ATOM 797 N N . ASN A 1 99 ? -9.694 -0.813 -6.591 1.00 97.81 99 ASN A N 1
ATOM 798 C CA . ASN A 1 99 ? -10.107 0.175 -7.589 1.00 97.81 99 ASN A CA 1
ATOM 799 C C . ASN A 1 99 ? -8.937 0.689 -8.441 1.00 97.81 99 ASN A C 1
ATOM 801 O O . ASN A 1 99 ? -9.114 0.957 -9.630 1.00 97.81 99 ASN A O 1
ATOM 805 N N . TYR A 1 100 ? -7.756 0.876 -7.848 1.00 96.81 100 TYR A N 1
ATOM 806 C CA . TYR A 1 100 ? -6.566 1.295 -8.582 1.00 96.81 100 TYR A CA 1
ATOM 807 C C . TYR A 1 100 ? -6.099 0.204 -9.550 1.00 96.81 100 TYR A C 1
ATOM 809 O O . TYR A 1 100 ? -5.846 0.503 -10.716 1.00 96.81 100 TYR A O 1
ATOM 817 N N . ILE A 1 101 ? -6.048 -1.052 -9.101 1.00 95.12 101 ILE A N 1
ATOM 818 C CA . ILE A 1 101 ? -5.684 -2.195 -9.946 1.00 95.12 101 ILE A CA 1
ATOM 819 C C . ILE A 1 101 ? -6.639 -2.299 -11.139 1.00 95.12 101 ILE A C 1
ATOM 821 O O . ILE A 1 101 ? -6.181 -2.341 -12.275 1.00 95.12 101 ILE A O 1
ATOM 825 N N . GLU A 1 102 ? -7.948 -2.261 -10.897 1.00 94.31 102 GLU A N 1
ATOM 826 C CA . GLU A 1 102 ? -8.962 -2.415 -11.946 1.00 94.31 102 GLU A CA 1
ATOM 827 C C . GLU A 1 102 ? -8.969 -1.268 -12.963 1.00 94.31 102 GLU A C 1
ATOM 829 O O . GLU A 1 102 ? -9.184 -1.492 -14.152 1.00 94.31 102 GLU A O 1
ATOM 834 N N . LYS A 1 103 ? -8.774 -0.024 -12.508 1.00 94.00 103 LYS A N 1
ATOM 835 C CA . LYS A 1 103 ? -9.008 1.170 -13.341 1.00 94.00 103 LYS A CA 1
ATOM 836 C C . LYS A 1 103 ? -7.742 1.810 -13.894 1.00 94.00 103 LYS A C 1
ATOM 838 O O . LYS A 1 103 ? -7.843 2.629 -14.808 1.00 94.00 103 LYS A O 1
ATOM 843 N N . LYS A 1 104 ? -6.579 1.565 -13.286 1.00 90.88 104 LYS A N 1
ATOM 844 C CA . LYS A 1 104 ? -5.335 2.291 -13.600 1.00 90.88 104 LYS A CA 1
ATOM 845 C C . LYS A 1 104 ? -4.218 1.402 -14.107 1.00 90.88 104 LYS A C 1
ATOM 847 O O . LYS A 1 104 ? -3.379 1.906 -14.850 1.00 90.88 104 LYS A O 1
ATOM 852 N N . LEU A 1 105 ? -4.185 0.128 -13.726 1.00 90.44 105 LEU A N 1
ATOM 853 C CA . LEU A 1 105 ? -3.145 -0.766 -14.208 1.00 90.44 105 LEU A CA 1
ATOM 854 C C . LEU A 1 105 ? -3.509 -1.342 -15.569 1.00 90.44 105 LEU A C 1
ATOM 856 O O . LEU A 1 105 ? -4.662 -1.641 -15.866 1.00 90.44 105 LEU A O 1
ATOM 860 N N . THR A 1 106 ? -2.487 -1.485 -16.404 1.00 84.31 106 THR A N 1
ATOM 861 C CA . THR A 1 106 ? -2.618 -2.160 -17.696 1.00 84.31 106 THR A CA 1
ATOM 862 C C . THR A 1 106 ? -2.227 -3.616 -17.531 1.00 84.31 106 THR A C 1
ATOM 864 O O . THR A 1 106 ? -1.299 -3.929 -16.779 1.00 84.31 106 THR A O 1
ATOM 867 N N . VAL A 1 107 ? -2.939 -4.509 -18.223 1.00 80.19 107 VAL A N 1
ATOM 868 C CA . VAL A 1 107 ? -2.587 -5.929 -18.237 1.00 80.19 107 VAL A CA 1
ATOM 869 C C . VAL A 1 107 ? -1.155 -6.057 -18.729 1.00 80.19 107 VAL A C 1
ATOM 871 O O . VAL A 1 107 ? -0.786 -5.576 -19.800 1.00 80.19 107 VAL A O 1
ATOM 874 N N . TYR A 1 108 ? -0.337 -6.695 -17.907 1.00 74.25 108 TYR A N 1
ATOM 875 C CA . TYR A 1 108 ? 1.023 -7.016 -18.272 1.00 74.25 108 TYR A CA 1
ATOM 876 C C . TYR A 1 108 ? 1.015 -8.317 -19.078 1.00 74.25 108 TYR A C 1
ATOM 878 O O . TYR A 1 108 ? 0.802 -9.395 -18.523 1.00 74.25 108 TYR A O 1
ATOM 886 N N . HIS A 1 109 ? 1.210 -8.206 -20.391 1.00 70.62 109 HIS A N 1
ATOM 887 C CA . HIS A 1 109 ? 1.348 -9.360 -21.272 1.00 70.62 109 HIS A CA 1
ATOM 888 C C . HIS A 1 109 ? 2.761 -9.936 -21.150 1.00 70.62 109 HIS A C 1
ATOM 890 O O . HIS A 1 109 ? 3.751 -9.265 -21.450 1.00 70.62 109 HIS A O 1
ATOM 896 N N . ILE A 1 110 ? 2.848 -11.184 -20.689 1.00 65.31 110 ILE A N 1
ATOM 897 C CA . ILE A 1 110 ? 4.089 -11.961 -20.665 1.00 65.31 110 ILE A CA 1
ATOM 898 C C . ILE A 1 110 ? 4.287 -12.532 -22.072 1.00 65.31 110 ILE A C 1
ATOM 900 O O . ILE A 1 110 ? 4.033 -13.708 -22.315 1.00 65.31 110 ILE A O 1
ATOM 904 N N . ASP A 1 111 ? 4.659 -11.691 -23.033 1.00 57.56 111 ASP A N 1
ATOM 905 C CA . ASP A 1 111 ? 4.954 -12.183 -24.378 1.00 57.56 111 ASP A CA 1
ATOM 906 C C . ASP A 1 111 ? 6.312 -12.915 -24.383 1.00 57.56 111 ASP A C 1
ATOM 908 O O . ASP A 1 111 ? 7.205 -12.635 -23.584 1.00 57.56 111 ASP A O 1
ATOM 912 N N . ASN A 1 112 ? 6.507 -13.858 -25.305 1.00 51.41 112 ASN A N 1
ATOM 913 C CA . ASN A 1 112 ? 7.653 -14.786 -25.330 1.00 51.41 112 ASN A CA 1
ATOM 914 C C . ASN A 1 112 ? 9.048 -14.137 -25.532 1.00 51.41 112 ASN A C 1
ATOM 916 O O . ASN A 1 112 ? 10.048 -14.845 -25.593 1.00 51.41 112 ASN A O 1
ATOM 920 N N . GLY A 1 113 ? 9.134 -12.809 -25.662 1.00 51.72 113 GLY A N 1
ATOM 921 C CA . GLY A 1 113 ? 10.383 -12.057 -25.861 1.00 51.72 113 GLY A CA 1
ATOM 922 C C . GLY A 1 113 ? 10.959 -11.410 -24.596 1.00 51.72 113 GLY A C 1
ATOM 923 O O . GLY A 1 113 ? 11.882 -10.601 -24.687 1.00 51.72 113 GLY A O 1
ATOM 924 N N . TRP A 1 114 ? 10.397 -11.693 -23.420 1.00 56.16 114 TRP A N 1
ATOM 925 C CA . TRP A 1 114 ? 10.714 -10.954 -22.201 1.00 56.16 114 TRP A CA 1
ATOM 926 C C . TRP A 1 114 ? 11.963 -11.471 -21.487 1.00 56.16 114 TRP A C 1
ATOM 928 O O . TRP A 1 114 ? 11.917 -12.408 -20.696 1.00 56.16 114 TRP A O 1
ATOM 938 N N . GLN A 1 115 ? 13.073 -10.766 -21.692 1.00 57.59 115 GLN A N 1
ATOM 939 C CA . GLN A 1 115 ? 14.240 -10.830 -20.824 1.00 57.59 115 GLN A CA 1
ATOM 940 C C . GLN A 1 115 ? 14.557 -9.408 -20.358 1.00 57.59 115 GLN A C 1
ATOM 942 O O . GLN A 1 115 ? 14.846 -8.525 -21.165 1.00 5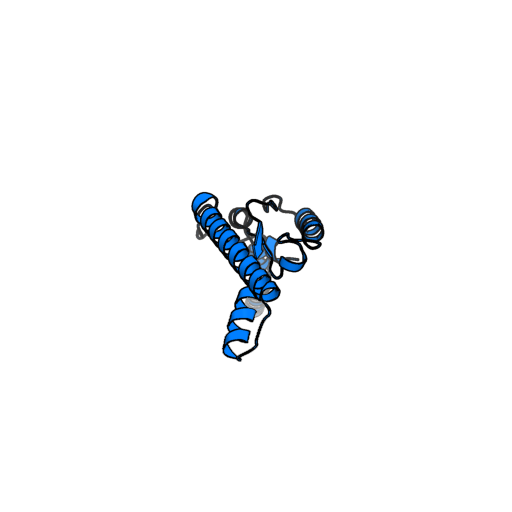7.59 115 GLN A O 1
ATOM 947 N N . SER A 1 116 ? 14.496 -9.149 -19.047 1.00 67.44 116 SER A N 1
ATOM 948 C CA . SER A 1 116 ? 15.135 -7.940 -18.518 1.00 67.44 116 SER A CA 1
ATOM 949 C C . SER A 1 116 ? 16.610 -7.948 -18.924 1.00 67.44 116 SER A C 1
ATOM 951 O O . SER A 1 116 ? 17.201 -9.014 -19.089 1.00 67.44 116 SER A O 1
ATOM 953 N N . ILE A 1 117 ? 17.242 -6.781 -19.072 1.00 68.19 117 ILE A N 1
ATOM 954 C CA . ILE A 1 117 ? 18.676 -6.701 -19.422 1.00 68.19 117 ILE A CA 1
ATOM 955 C C . ILE A 1 117 ? 19.515 -7.570 -18.467 1.00 68.19 117 ILE A C 1
ATOM 957 O O . ILE A 1 117 ? 20.454 -8.242 -18.880 1.00 68.19 117 ILE A O 1
ATOM 961 N N . LYS A 1 118 ? 19.119 -7.615 -17.191 1.00 70.56 118 LYS A N 1
ATOM 962 C CA . LYS A 1 118 ? 19.686 -8.492 -16.163 1.00 70.56 118 LYS A CA 1
ATOM 963 C C . LYS A 1 118 ? 19.515 -9.982 -16.460 1.00 70.56 118 LYS A C 1
ATOM 965 O O . LYS A 1 118 ? 20.441 -10.743 -16.213 1.00 70.56 118 LYS A O 1
ATOM 970 N N . HIS A 1 119 ? 18.361 -10.398 -16.968 1.00 71.75 119 HIS A N 1
ATOM 971 C CA . HIS A 1 119 ? 18.130 -11.777 -17.384 1.00 71.75 119 HIS A CA 1
ATOM 972 C C . HIS A 1 119 ? 18.967 -12.130 -18.621 1.00 71.75 119 HIS A C 1
ATOM 974 O O . HIS A 1 119 ? 19.622 -13.161 -18.610 1.00 71.75 119 HIS A O 1
ATOM 980 N N . ALA A 1 120 ? 19.072 -11.245 -19.618 1.00 75.56 120 ALA A N 1
ATOM 981 C CA . ALA A 1 120 ? 19.976 -11.457 -20.754 1.00 75.56 120 ALA A CA 1
ATOM 982 C C . ALA A 1 120 ? 21.450 -11.578 -20.309 1.00 75.56 120 ALA A C 1
ATOM 984 O O . ALA A 1 120 ? 22.181 -12.444 -20.778 1.00 75.56 120 ALA A O 1
ATOM 985 N N . GLN A 1 121 ? 21.889 -10.755 -19.348 1.00 77.69 121 GLN A N 1
ATOM 986 C CA . GLN A 1 121 ? 23.216 -10.881 -18.728 1.00 77.69 121 GLN A CA 1
ATOM 987 C C . GLN A 1 121 ? 23.397 -12.217 -17.998 1.00 77.69 121 GLN A C 1
ATOM 989 O O . GLN A 1 121 ? 24.482 -12.795 -18.039 1.00 77.69 121 GLN A O 1
ATOM 994 N N . PHE A 1 122 ? 22.347 -12.700 -17.332 1.00 81.69 122 PHE A N 1
ATOM 995 C CA . PHE A 1 122 ? 22.339 -14.004 -16.684 1.00 81.69 122 PHE A CA 1
ATOM 996 C C . PHE A 1 122 ? 22.494 -15.104 -17.735 1.00 81.69 122 PHE A C 1
ATOM 998 O O . PHE A 1 122 ? 23.469 -15.836 -17.674 1.00 81.69 122 PHE A O 1
ATOM 1005 N N . GLU A 1 123 ? 21.650 -15.144 -18.764 1.00 82.00 123 GLU A N 1
ATOM 1006 C CA . GLU A 1 123 ? 21.753 -16.102 -19.874 1.00 82.00 123 GLU A CA 1
ATOM 1007 C C . GLU A 1 123 ? 23.155 -16.117 -20.505 1.00 82.00 123 GLU A C 1
ATOM 1009 O O . GLU A 1 123 ? 23.763 -17.178 -20.639 1.00 82.00 123 GLU A O 1
ATOM 1014 N N . ILE A 1 124 ? 23.736 -14.944 -20.789 1.00 85.81 124 ILE A N 1
ATOM 1015 C CA . ILE A 1 124 ? 25.121 -14.834 -21.278 1.00 85.81 124 ILE A CA 1
ATOM 1016 C C . ILE A 1 124 ? 26.098 -15.490 -20.297 1.00 85.81 124 ILE A C 1
ATOM 1018 O O . ILE A 1 124 ? 26.925 -16.301 -20.707 1.00 85.81 124 ILE A O 1
ATOM 1022 N N . SER A 1 125 ? 25.995 -15.176 -19.005 1.00 86.88 125 SER A N 1
ATOM 1023 C CA . SER A 1 125 ? 26.848 -15.748 -17.959 1.00 86.88 125 SER A CA 1
ATOM 1024 C C . SER A 1 125 ? 26.692 -17.268 -17.848 1.00 86.88 125 SER A C 1
ATOM 1026 O O . SER A 1 125 ? 27.680 -17.976 -17.655 1.00 86.88 125 SER A O 1
ATOM 1028 N N . TYR A 1 126 ? 25.471 -17.783 -17.985 1.00 85.44 126 TYR A N 1
ATOM 1029 C CA . TYR A 1 126 ? 25.187 -19.217 -17.940 1.00 85.44 126 TYR A CA 1
ATOM 1030 C C . TYR A 1 126 ? 25.721 -19.948 -19.167 1.00 85.44 126 TYR A C 1
ATOM 1032 O O . TYR A 1 126 ? 26.180 -21.078 -19.028 1.00 85.44 126 TYR A O 1
ATOM 1040 N N . MET A 1 127 ? 25.751 -19.302 -20.335 1.00 89.69 127 MET A N 1
ATOM 1041 C CA . MET A 1 127 ? 26.324 -19.875 -21.555 1.00 89.69 127 MET A CA 1
ATOM 1042 C C . MET A 1 127 ? 27.853 -19.991 -21.525 1.00 89.69 127 MET A C 1
ATOM 1044 O O . MET A 1 127 ? 28.400 -20.836 -22.233 1.00 89.69 127 MET A O 1
ATOM 1048 N N . ILE A 1 128 ? 28.562 -19.218 -20.691 1.00 91.06 128 ILE A N 1
ATOM 1049 C CA . ILE A 1 128 ? 30.036 -19.261 -20.622 1.00 91.06 128 ILE A CA 1
ATOM 1050 C C . ILE A 1 128 ? 30.539 -20.673 -20.307 1.00 91.06 128 ILE A C 1
ATOM 1052 O O . ILE A 1 128 ? 31.472 -21.155 -20.948 1.00 91.06 128 ILE A O 1
ATOM 1056 N N . ARG A 1 129 ? 29.920 -21.357 -19.339 1.00 86.19 129 ARG A N 1
ATOM 1057 C CA . ARG A 1 129 ? 30.363 -22.691 -18.914 1.00 86.19 129 ARG A CA 1
ATOM 1058 C C . ARG A 1 129 ? 30.164 -23.760 -20.004 1.00 86.19 129 ARG A C 1
ATOM 1060 O O . ARG A 1 129 ? 31.161 -24.389 -20.351 1.00 86.19 129 ARG A O 1
ATOM 1067 N N . PRO A 1 130 ? 28.964 -23.940 -20.592 1.00 91.88 130 PRO A N 1
ATOM 1068 C CA . PRO A 1 130 ? 28.767 -24.838 -21.725 1.00 91.88 130 PRO A CA 1
ATOM 1069 C C . PRO A 1 130 ? 29.716 -24.541 -22.888 1.00 91.88 130 PRO A C 1
ATOM 1071 O O . PRO A 1 130 ? 30.306 -25.464 -23.440 1.00 91.88 130 PRO A O 1
ATOM 1074 N N . ILE A 1 131 ? 29.931 -23.267 -23.239 1.00 92.75 131 ILE A N 1
ATOM 1075 C CA . ILE A 1 131 ? 30.851 -22.887 -24.323 1.00 92.75 131 ILE A CA 1
ATOM 1076 C C . ILE A 1 131 ? 32.277 -23.360 -24.017 1.00 92.75 131 ILE A C 1
ATOM 1078 O O . ILE A 1 131 ? 32.908 -23.989 -24.866 1.00 92.75 131 ILE A O 1
ATOM 1082 N N . LEU A 1 132 ? 32.776 -23.116 -22.802 1.00 90.19 132 LEU A N 1
ATOM 1083 C CA . LEU A 1 132 ? 34.106 -23.567 -22.380 1.00 90.19 132 LEU A CA 1
ATOM 1084 C C . LEU A 1 132 ? 34.233 -25.096 -22.384 1.00 90.19 132 LEU A C 1
ATOM 1086 O O . LEU A 1 132 ? 35.245 -25.627 -22.840 1.00 90.19 132 LEU A O 1
ATOM 1090 N N . GLU A 1 133 ? 33.211 -25.807 -21.910 1.00 90.69 133 GLU A N 1
ATOM 1091 C CA . GLU A 1 133 ? 33.163 -27.273 -21.942 1.00 90.69 133 GLU A CA 1
ATOM 1092 C C . GLU A 1 133 ? 33.197 -27.790 -23.391 1.00 90.69 133 GLU A C 1
ATOM 1094 O O . GLU A 1 133 ? 33.990 -28.676 -23.709 1.00 90.69 133 GLU A O 1
ATOM 1099 N N . THR A 1 134 ? 32.435 -27.172 -24.297 1.00 90.44 134 THR A N 1
ATOM 1100 C CA . THR A 1 134 ? 32.407 -27.542 -25.723 1.00 90.44 134 THR A CA 1
ATOM 1101 C C . THR A 1 134 ? 33.757 -27.294 -26.403 1.00 90.44 134 THR A C 1
ATOM 1103 O O . THR A 1 134 ? 34.239 -28.146 -27.149 1.00 90.44 134 THR A O 1
ATOM 1106 N N . ILE A 1 135 ? 34.411 -26.161 -26.114 1.00 91.12 135 ILE A N 1
ATOM 1107 C CA . ILE A 1 135 ? 35.755 -25.839 -26.623 1.00 91.12 135 ILE A CA 1
ATOM 1108 C C . ILE A 1 135 ? 36.778 -26.880 -26.152 1.00 91.12 135 ILE A C 1
ATOM 1110 O O . ILE A 1 135 ? 37.587 -27.348 -26.952 1.00 91.12 135 ILE A O 1
ATOM 1114 N N . ASN A 1 136 ? 36.737 -27.270 -24.875 1.00 86.25 136 ASN A N 1
ATOM 1115 C CA . ASN A 1 136 ? 37.641 -28.286 -24.333 1.00 86.25 136 ASN A CA 1
ATOM 1116 C C . ASN A 1 136 ? 37.420 -29.660 -24.977 1.00 86.25 136 ASN A C 1
ATOM 1118 O O . ASN A 1 136 ? 38.390 -30.341 -25.301 1.00 86.25 136 ASN A O 1
ATOM 1122 N N . ILE A 1 137 ? 36.163 -30.049 -25.210 1.00 89.25 137 ILE A N 1
ATOM 1123 C CA . ILE A 1 137 ? 35.832 -31.291 -25.917 1.00 89.25 137 ILE A CA 1
ATOM 1124 C C . ILE A 1 137 ? 36.406 -31.261 -27.338 1.00 89.25 137 ILE A C 1
ATOM 1126 O O . ILE A 1 137 ? 37.135 -32.175 -27.713 1.00 89.25 137 ILE A O 1
ATOM 1130 N N . LEU A 1 138 ? 36.152 -30.198 -28.108 1.00 86.31 138 LEU A N 1
ATOM 1131 C CA . LEU A 1 138 ? 36.675 -30.054 -29.473 1.00 86.31 138 LEU A CA 1
ATOM 1132 C C . LEU A 1 138 ? 38.207 -30.100 -29.518 1.00 86.31 138 LEU A C 1
ATOM 1134 O O . LEU A 1 138 ? 38.780 -30.722 -30.410 1.00 86.31 138 LEU A O 1
ATOM 1138 N N . ARG A 1 139 ? 38.878 -29.485 -28.538 1.00 79.19 139 ARG A N 1
ATOM 1139 C CA . ARG A 1 139 ? 40.341 -29.507 -28.429 1.00 79.19 139 ARG A CA 1
ATOM 1140 C C . ARG A 1 139 ? 40.890 -30.916 -28.200 1.00 79.19 139 ARG A C 1
ATOM 1142 O O . ARG A 1 139 ? 41.931 -31.242 -28.754 1.00 79.19 139 ARG A O 1
ATOM 1149 N N . ASN A 1 140 ? 40.184 -31.736 -27.427 1.00 76.12 140 ASN A N 1
ATOM 1150 C CA . ASN A 1 140 ? 40.571 -33.119 -27.148 1.00 76.12 140 ASN A CA 1
ATOM 1151 C C . ASN A 1 140 ? 40.264 -34.086 -28.304 1.00 76.12 140 ASN A C 1
ATOM 1153 O O . ASN A 1 140 ? 40.807 -35.180 -28.316 1.00 76.12 140 ASN A O 1
ATOM 1157 N N . PHE A 1 141 ? 39.403 -33.709 -29.256 1.00 75.25 141 PHE A N 1
ATOM 1158 C CA . PHE A 1 141 ? 39.128 -34.499 -30.466 1.00 75.25 141 PHE A CA 1
ATOM 1159 C C . PHE A 1 141 ? 40.098 -34.210 -31.626 1.00 75.25 141 PHE A C 1
ATOM 1161 O O . PHE A 1 141 ? 40.146 -34.983 -32.580 1.00 75.25 141 PHE A O 1
ATOM 1168 N N . LEU A 1 142 ? 40.828 -33.090 -31.579 1.00 60.56 142 LEU A N 1
ATOM 1169 C CA . LEU A 1 142 ? 41.768 -32.649 -32.622 1.00 60.56 142 LEU A CA 1
ATOM 1170 C C . LEU A 1 142 ? 43.243 -32.974 -32.297 1.00 60.56 142 LEU A C 1
ATOM 1172 O O . LEU A 1 142 ? 44.134 -32.537 -33.028 1.00 60.56 142 LEU A O 1
ATOM 1176 N N . LEU A 1 143 ? 43.493 -33.721 -31.218 1.00 51.06 143 LEU A N 1
ATOM 1177 C CA . LEU A 1 143 ? 44.787 -34.270 -30.792 1.00 51.06 143 LEU A CA 1
ATOM 1178 C C . LEU A 1 143 ? 44.682 -35.795 -30.701 1.00 51.06 143 LEU A C 1
ATOM 1180 O O . LEU A 1 143 ? 45.693 -36.456 -31.021 1.00 51.06 143 LEU A O 1
#

Secondary structure (DSSP, 8-state):
--HHHHS-HHHHTT--EEESSGGGGTTS-TTHHHHHHHHHHTSS-------GGGEEE---HHHHHHHHHHTT----HHHHHHHHHHHHHHHHHHHHHHHHHHHHPPP----TT---HHHHHHHHHHHHHHHHHHHHHHHHH--